Protein AF-A4N1Z3-F1 (afdb_monomer_lite)

Structure (mmCIF, N/CA/C/O backbone):
data_AF-A4N1Z3-F1
#
_entry.id   AF-A4N1Z3-F1
#
loop_
_atom_site.group_PDB
_atom_site.id
_atom_site.type_symbol
_atom_site.label_atom_id
_atom_site.label_alt_id
_atom_site.label_comp_id
_atom_site.label_asym_id
_atom_site.label_entity_id
_atom_site.label_seq_id
_atom_site.pdbx_PDB_ins_code
_atom_site.Cartn_x
_atom_site.Cartn_y
_atom_site.Cartn_z
_atom_site.occupancy
_atom_site.B_iso_or_equiv
_atom_site.auth_seq_id
_atom_site.auth_comp_id
_atom_site.auth_asym_id
_atom_site.auth_atom_id
_atom_site.pdbx_PDB_model_num
ATOM 1 N N . MET A 1 1 ? -12.517 -9.027 5.881 1.00 94.75 1 MET A N 1
ATOM 2 C CA . MET A 1 1 ? -11.136 -8.909 5.370 1.00 94.75 1 MET A CA 1
ATOM 3 C C . MET A 1 1 ? -11.203 -8.814 3.857 1.00 94.75 1 MET A C 1
ATOM 5 O O . MET A 1 1 ? -11.980 -9.560 3.272 1.00 94.75 1 MET A O 1
ATOM 9 N N . ILE A 1 2 ? -10.443 -7.904 3.249 1.00 98.19 2 ILE A N 1
ATOM 10 C CA . ILE A 1 2 ? -10.298 -7.770 1.792 1.00 98.19 2 ILE A CA 1
ATOM 11 C C . ILE A 1 2 ? -8.817 -7.966 1.448 1.00 98.19 2 ILE A C 1
ATOM 13 O O . ILE A 1 2 ? -7.957 -7.378 2.095 1.00 98.19 2 ILE A O 1
ATOM 17 N N . TYR A 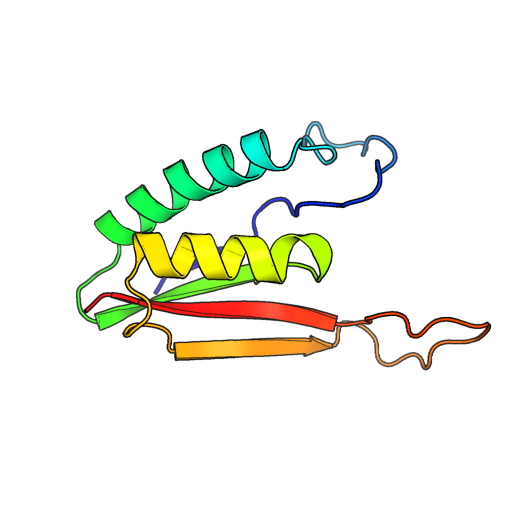1 3 ? -8.522 -8.769 0.431 1.00 98.00 3 TYR A N 1
ATOM 18 C CA . TYR A 1 3 ? -7.191 -8.876 -0.163 1.00 98.00 3 TYR A CA 1
ATOM 19 C C . TYR A 1 3 ? -7.322 -8.667 -1.669 1.00 98.00 3 TYR A C 1
ATOM 21 O O . TYR A 1 3 ? -8.221 -9.248 -2.282 1.00 98.00 3 TYR A O 1
ATOM 29 N N . ILE A 1 4 ? -6.466 -7.828 -2.250 1.00 97.25 4 ILE A N 1
ATOM 30 C CA . ILE A 1 4 ? -6.452 -7.568 -3.691 1.00 97.25 4 ILE A CA 1
ATOM 31 C C . ILE A 1 4 ? -5.027 -7.592 -4.248 1.00 97.25 4 ILE A C 1
ATOM 33 O O . ILE A 1 4 ? -4.089 -7.092 -3.628 1.00 97.25 4 ILE A O 1
ATOM 37 N N . ASP A 1 5 ? -4.913 -8.126 -5.460 1.00 95.25 5 ASP A N 1
ATOM 38 C CA . ASP A 1 5 ? -3.704 -8.126 -6.281 1.00 95.25 5 ASP A CA 1
ATOM 39 C C . ASP A 1 5 ? -3.998 -7.362 -7.589 1.00 95.25 5 ASP A C 1
ATOM 41 O O . ASP A 1 5 ? -4.481 -7.942 -8.567 1.00 95.25 5 ASP A O 1
ATOM 45 N N . PRO A 1 6 ? -3.909 -6.018 -7.571 1.00 93.50 6 PRO A N 1
ATOM 46 C CA . PRO A 1 6 ? -4.265 -5.184 -8.713 1.00 93.50 6 PRO A CA 1
ATOM 47 C C . PRO A 1 6 ? -3.179 -5.223 -9.800 1.00 93.50 6 PRO A C 1
ATOM 49 O O . PRO A 1 6 ? -2.027 -5.532 -9.515 1.00 93.50 6 PRO A O 1
ATOM 52 N N . PRO A 1 7 ? -3.480 -4.804 -11.043 1.00 91.31 7 PRO A N 1
ATOM 53 C CA . PRO A 1 7 ? -2.433 -4.588 -12.035 1.00 91.31 7 PRO A CA 1
ATOM 54 C C . PRO A 1 7 ? -1.430 -3.544 -11.524 1.00 91.31 7 PRO A C 1
ATOM 56 O O . PRO A 1 7 ? -1.804 -2.424 -11.163 1.00 91.31 7 PRO A O 1
ATOM 59 N N . TYR A 1 8 ? -0.152 -3.913 -11.486 1.00 91.19 8 TYR A N 1
ATOM 60 C CA . TYR A 1 8 ? 0.897 -3.055 -10.947 1.00 91.19 8 TYR A CA 1
ATOM 61 C C . TYR A 1 8 ? 1.231 -1.889 -11.879 1.00 91.19 8 TYR A C 1
ATOM 63 O O . TYR A 1 8 ? 1.153 -1.984 -13.104 1.00 91.19 8 TYR A O 1
ATOM 71 N N . TYR A 1 9 ? 1.661 -0.786 -11.274 1.00 91.50 9 TYR A N 1
ATOM 72 C CA . TYR A 1 9 ? 2.314 0.296 -11.994 1.00 91.50 9 TYR A CA 1
ATOM 73 C C . TYR A 1 9 ? 3.771 -0.082 -12.284 1.00 91.50 9 TYR A C 1
ATOM 75 O O . TYR A 1 9 ? 4.460 -0.648 -11.433 1.00 91.50 9 TYR A O 1
ATOM 83 N N . PHE A 1 10 ? 4.255 0.247 -13.478 1.00 89.56 10 PHE A N 1
ATOM 84 C CA . PHE A 1 10 ? 5.642 0.042 -13.881 1.00 89.56 10 PHE A CA 1
ATOM 85 C C . PHE A 1 10 ? 6.213 1.363 -14.398 1.00 89.56 10 PHE A C 1
ATOM 87 O O . PHE A 1 10 ? 5.584 2.040 -15.207 1.00 89.56 10 PHE A O 1
ATOM 94 N N . ASN A 1 11 ? 7.413 1.723 -13.935 1.00 84.81 11 ASN A N 1
ATOM 95 C CA . ASN A 1 11 ? 8.122 2.912 -14.426 1.00 84.81 11 ASN A CA 1
ATOM 96 C C . ASN A 1 11 ? 8.572 2.762 -15.886 1.00 84.81 11 ASN A C 1
ATOM 98 O O . ASN A 1 11 ? 8.716 3.750 -16.602 1.00 84.81 11 ASN A O 1
ATOM 102 N N . GLU A 1 12 ? 8.811 1.525 -16.312 1.00 84.44 12 GLU A N 1
ATOM 103 C CA . GLU A 1 12 ? 9.238 1.186 -17.662 1.00 84.44 12 GLU A CA 1
ATOM 104 C C . GLU A 1 12 ? 8.083 0.5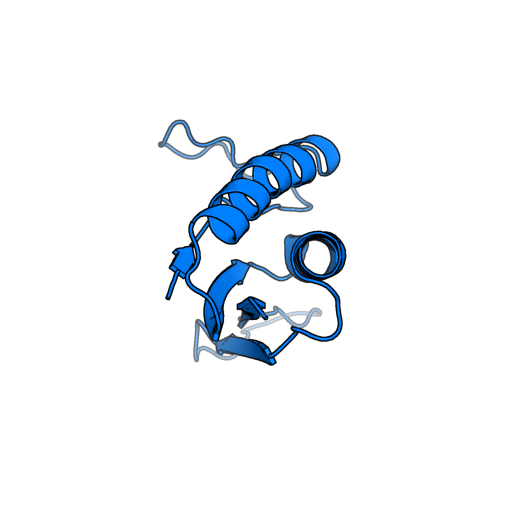49 -18.428 1.00 84.44 12 GLU A C 1
ATOM 106 O O . GLU A 1 12 ? 7.271 -0.190 -17.867 1.00 84.44 12 GLU A O 1
ATOM 111 N N . THR A 1 13 ? 8.018 0.830 -19.729 1.00 80.81 13 THR A N 1
ATOM 112 C CA . THR A 1 13 ? 7.032 0.209 -20.614 1.00 80.81 13 THR A CA 1
ATOM 113 C C . THR A 1 13 ? 7.344 -1.273 -20.753 1.00 80.81 13 THR A C 1
ATOM 115 O O . THR A 1 13 ? 8.425 -1.648 -21.209 1.00 80.81 13 THR A O 1
ATOM 118 N N . LYS A 1 14 ? 6.388 -2.120 -20.383 1.00 78.62 14 LYS A N 1
ATOM 119 C CA . LYS A 1 14 ? 6.485 -3.558 -20.601 1.00 78.62 14 LYS A CA 1
ATOM 120 C C . LYS A 1 14 ? 6.013 -3.928 -22.007 1.00 78.62 14 LYS A C 1
ATOM 122 O O . LYS A 1 14 ? 5.107 -3.268 -22.537 1.00 78.62 14 LYS A O 1
ATOM 127 N N . PRO A 1 15 ? 6.596 -4.982 -22.608 1.00 77.31 15 PRO A N 1
ATOM 128 C CA . PRO A 1 15 ? 6.025 -5.609 -23.790 1.00 77.31 15 PRO A CA 1
ATOM 129 C C . PRO A 1 15 ? 4.551 -5.907 -23.538 1.00 77.31 15 PRO A C 1
ATOM 131 O O . PRO A 1 15 ? 4.175 -6.295 -22.434 1.00 77.31 15 PRO A O 1
ATOM 134 N N . THR A 1 16 ? 3.712 -5.666 -24.538 1.00 65.56 16 THR A N 1
ATOM 135 C CA . THR A 1 16 ? 2.278 -5.914 -24.417 1.00 65.56 16 THR A CA 1
ATOM 136 C C . THR A 1 16 ? 2.064 -7.410 -24.195 1.00 65.56 16 THR A C 1
ATOM 138 O O . THR A 1 16 ? 2.480 -8.217 -25.026 1.00 65.56 16 THR A O 1
ATOM 141 N N . ASP A 1 17 ? 1.479 -7.775 -23.056 1.00 61.19 17 ASP A N 1
ATOM 142 C CA . ASP A 1 17 ? 1.198 -9.170 -22.721 1.00 61.19 17 ASP A CA 1
ATOM 143 C C . ASP A 1 17 ? 0.127 -9.760 -23.656 1.00 61.19 17 ASP A C 1
ATOM 145 O O . ASP A 1 17 ? -0.681 -9.044 -24.248 1.00 61.19 17 ASP A O 1
ATOM 149 N N . THR A 1 18 ? 0.086 -11.092 -23.760 1.00 56.00 18 THR A N 1
ATOM 150 C CA . THR A 1 18 ? -0.926 -11.841 -24.534 1.00 56.00 18 THR A CA 1
ATOM 151 C C . THR A 1 18 ? -2.357 -11.611 -24.022 1.00 56.00 18 THR A C 1
ATOM 153 O O . THR A 1 18 ? -3.326 -11.816 -24.751 1.00 56.00 18 THR A O 1
ATOM 156 N N . PHE A 1 19 ? -2.508 -11.186 -22.765 1.00 61.66 19 PHE A N 1
ATOM 157 C CA . PHE A 1 19 ? -3.790 -10.812 -22.175 1.00 61.66 19 PHE A CA 1
ATOM 158 C C . PHE A 1 19 ? -4.048 -9.310 -22.356 1.00 61.66 19 PHE A C 1
ATOM 160 O O . PHE A 1 19 ? -3.148 -8.503 -22.157 1.00 61.66 19 PHE A O 1
ATOM 167 N N . ASN A 1 20 ? -5.299 -8.920 -22.629 1.00 62.84 20 ASN A N 1
ATOM 168 C CA . ASN A 1 20 ? -5.726 -7.522 -22.839 1.00 62.84 20 ASN A CA 1
ATOM 169 C C . ASN A 1 20 ? -5.675 -6.627 -21.573 1.00 62.84 20 ASN A C 1
ATOM 171 O O . ASN A 1 20 ? -6.446 -5.672 -21.450 1.00 62.84 20 ASN A O 1
ATOM 175 N N . TYR A 1 21 ? -4.803 -6.918 -20.606 1.00 65.88 21 TYR A N 1
ATOM 176 C CA . TYR A 1 21 ? -4.570 -6.036 -19.470 1.00 65.88 21 TYR A CA 1
ATOM 177 C C . TYR A 1 21 ? -3.671 -4.874 -19.883 1.00 65.88 21 TYR A C 1
ATOM 179 O O . TYR A 1 21 ? -2.671 -5.037 -20.579 1.00 65.88 21 TYR A O 1
ATOM 187 N N . ASN A 1 22 ? -4.024 -3.669 -19.437 1.00 70.94 22 ASN A N 1
ATOM 188 C CA . ASN A 1 22 ? -3.167 -2.515 -19.651 1.00 70.94 22 ASN A CA 1
ATOM 189 C C . ASN A 1 22 ? -1.995 -2.559 -18.662 1.00 70.94 22 ASN A C 1
ATOM 191 O O . ASN A 1 22 ? -2.111 -2.059 -17.551 1.00 70.94 22 ASN A O 1
ATOM 195 N N . SER A 1 23 ? -0.868 -3.144 -19.058 1.00 73.88 23 SER A N 1
ATOM 196 C CA . SER A 1 23 ? 0.352 -3.163 -18.235 1.00 73.88 23 SER A CA 1
ATOM 197 C C . SER A 1 23 ? 1.089 -1.810 -18.227 1.00 73.88 23 SER A C 1
ATOM 199 O O . SER A 1 23 ? 1.971 -1.592 -17.402 1.00 73.88 23 SER A O 1
ATOM 201 N N . ASN A 1 24 ? 0.720 -0.875 -19.112 1.00 84.44 24 ASN A N 1
ATOM 202 C CA . ASN A 1 24 ? 1.440 0.378 -19.366 1.00 84.44 24 ASN A CA 1
ATOM 203 C C . ASN A 1 24 ? 0.613 1.609 -18.959 1.00 84.44 24 ASN A C 1
ATOM 205 O O . ASN A 1 24 ? 0.323 2.498 -19.766 1.00 84.44 24 ASN A O 1
ATOM 209 N N . PHE A 1 25 ? 0.209 1.671 -17.689 1.00 85.44 25 PHE A N 1
ATOM 210 C CA . PHE A 1 25 ? -0.500 2.836 -17.166 1.00 85.44 25 PHE A CA 1
ATOM 211 C C . PHE A 1 25 ? 0.398 4.079 -17.086 1.00 85.44 25 PHE A C 1
ATOM 213 O O . PHE A 1 25 ? 1.524 4.025 -16.598 1.00 85.44 25 PHE A O 1
ATOM 220 N N . LYS A 1 26 ? -0.156 5.251 -17.425 1.00 92.25 26 LYS A N 1
ATOM 221 C CA . LYS A 1 26 ? 0.359 6.519 -16.882 1.00 92.25 26 LYS A CA 1
ATOM 222 C C . LYS A 1 26 ? 0.093 6.555 -15.375 1.00 92.25 26 LYS A C 1
ATOM 224 O O . LYS A 1 26 ? -0.989 6.146 -14.952 1.00 92.25 26 LYS A O 1
ATOM 229 N N . LEU A 1 27 ? 1.013 7.113 -14.583 1.00 93.62 27 LEU A N 1
ATOM 230 C CA . LEU A 1 27 ? 0.882 7.168 -13.119 1.00 93.62 27 LEU A CA 1
ATOM 231 C C . LEU A 1 27 ? -0.459 7.766 -12.662 1.00 93.62 27 LEU A C 1
ATOM 233 O O . LEU A 1 27 ? -1.144 7.180 -11.831 1.00 93.62 27 LEU A O 1
ATOM 237 N N . SER A 1 28 ? -0.875 8.898 -13.236 1.00 95.50 28 SER A N 1
ATOM 238 C CA . SER A 1 28 ? -2.152 9.540 -12.894 1.00 95.50 28 SER A CA 1
ATOM 239 C C . SER A 1 28 ? -3.363 8.656 -13.206 1.00 95.50 28 SER A C 1
ATOM 241 O O . SER A 1 28 ? -4.298 8.580 -12.412 1.00 95.50 28 SER A O 1
ATOM 243 N N . SER A 1 29 ? -3.336 7.949 -14.338 1.00 95.12 29 SER A N 1
ATOM 244 C CA . SER A 1 29 ? -4.384 7.000 -14.718 1.00 95.12 29 SER A CA 1
ATOM 245 C C . SER A 1 29 ? -4.424 5.795 -13.779 1.00 95.12 29 SER A C 1
ATOM 247 O O . SER A 1 29 ? -5.511 5.358 -13.410 1.00 95.12 29 SER A O 1
ATOM 249 N N . TRP A 1 30 ? -3.262 5.286 -13.361 1.00 96.06 30 TRP A N 1
ATOM 250 C CA . TRP A 1 30 ? -3.168 4.194 -12.392 1.00 96.06 30 TRP A CA 1
ATOM 251 C C . TRP A 1 30 ? -3.681 4.606 -11.008 1.00 96.06 30 TRP A C 1
ATOM 253 O O . TRP A 1 30 ? -4.464 3.884 -10.397 1.00 96.06 30 TRP A O 1
ATOM 263 N N . LEU A 1 31 ? -3.312 5.801 -10.541 1.00 97.38 31 LEU A N 1
ATOM 264 C CA . LEU A 1 31 ? -3.789 6.349 -9.272 1.00 97.38 31 LEU A CA 1
ATOM 265 C C . LEU A 1 31 ? -5.309 6.509 -9.260 1.00 97.38 31 LEU A C 1
ATOM 267 O O . LEU A 1 31 ? -5.950 6.085 -8.303 1.00 97.38 31 LEU A O 1
ATOM 271 N N . LEU A 1 32 ? -5.898 7.053 -10.330 1.00 97.50 32 LEU A N 1
ATOM 272 C CA . LEU A 1 32 ? -7.354 7.162 -10.451 1.00 97.50 32 LEU A CA 1
ATOM 273 C C . LEU A 1 32 ? -8.023 5.778 -10.496 1.00 97.50 32 LEU A C 1
ATOM 275 O O . LEU A 1 32 ? -9.031 5.549 -9.830 1.00 97.50 32 LEU A O 1
ATOM 279 N N . PHE A 1 33 ? -7.438 4.837 -11.243 1.00 95.94 33 PHE A N 1
ATOM 280 C CA . PHE A 1 33 ? -7.905 3.453 -11.311 1.00 95.94 33 PHE A CA 1
ATOM 281 C C . PHE A 1 33 ? -7.937 2.786 -9.927 1.00 95.94 33 PHE A C 1
ATOM 283 O O . PHE A 1 33 ? -8.923 2.116 -9.598 1.00 95.94 33 PHE A O 1
ATOM 290 N N . MET A 1 34 ? -6.883 2.976 -9.128 1.00 97.88 34 MET A N 1
ATOM 291 C CA . MET A 1 34 ? -6.782 2.440 -7.771 1.00 97.88 34 MET A CA 1
ATOM 292 C C . MET A 1 34 ? -7.718 3.163 -6.804 1.00 97.88 34 MET A C 1
ATOM 294 O O . MET A 1 34 ? -8.426 2.495 -6.052 1.00 97.88 34 MET A O 1
ATOM 298 N N . LYS A 1 35 ? -7.780 4.500 -6.856 1.00 98.44 35 LYS A N 1
ATOM 299 C CA . LYS A 1 35 ? -8.604 5.330 -5.966 1.00 98.44 35 LYS A CA 1
ATOM 300 C C . LYS A 1 35 ? -10.065 4.894 -5.993 1.00 98.44 35 LYS A C 1
ATOM 302 O O . LYS A 1 35 ? -10.589 4.498 -4.958 1.00 98.44 35 LYS A O 1
ATOM 307 N N . ASN A 1 36 ? -10.651 4.821 -7.189 1.00 98.06 36 ASN A N 1
ATOM 308 C CA . ASN A 1 36 ? -12.054 4.442 -7.371 1.00 98.06 36 ASN A CA 1
ATOM 309 C C . ASN A 1 36 ? -12.388 3.073 -6.743 1.00 98.06 36 ASN A C 1
ATOM 311 O O . ASN A 1 36 ? -13.493 2.860 -6.257 1.00 98.06 36 ASN A O 1
ATOM 315 N N . ARG A 1 37 ? -11.446 2.120 -6.761 1.00 97.62 37 ARG A N 1
ATOM 316 C CA . ARG A 1 37 ? -11.645 0.772 -6.198 1.00 97.62 37 ARG A CA 1
ATOM 317 C C . ARG A 1 37 ? -11.435 0.736 -4.693 1.00 97.62 37 ARG A C 1
ATOM 319 O O . ARG A 1 37 ? -12.188 0.068 -3.994 1.00 97.62 37 ARG A O 1
ATOM 326 N N . LEU A 1 38 ? -10.410 1.428 -4.204 1.00 98.50 38 LEU A N 1
ATOM 327 C CA . LEU A 1 38 ? -10.079 1.484 -2.784 1.00 98.50 38 LEU A CA 1
ATOM 328 C C . LEU A 1 38 ? -11.149 2.234 -1.981 1.00 98.50 38 LEU A C 1
ATOM 330 O O . LEU A 1 38 ? -11.443 1.825 -0.861 1.00 98.50 38 LEU A O 1
ATOM 334 N N . GLU A 1 39 ? -11.765 3.270 -2.555 1.00 98.31 39 GLU A N 1
ATOM 335 C CA . GLU A 1 39 ? -12.903 3.976 -1.951 1.00 98.31 39 GLU A CA 1
ATOM 336 C C . GLU A 1 39 ? -14.094 3.031 -1.750 1.00 98.31 39 GLU A C 1
ATOM 338 O O . GLU A 1 39 ? -14.561 2.866 -0.624 1.00 98.31 39 GLU A O 1
ATOM 343 N N . VAL A 1 40 ? -14.501 2.301 -2.794 1.00 98.25 40 VAL A N 1
ATOM 344 C CA . VAL A 1 40 ? -15.575 1.295 -2.693 1.00 98.25 40 VAL A CA 1
ATOM 345 C C . VAL A 1 40 ? -15.196 0.165 -1.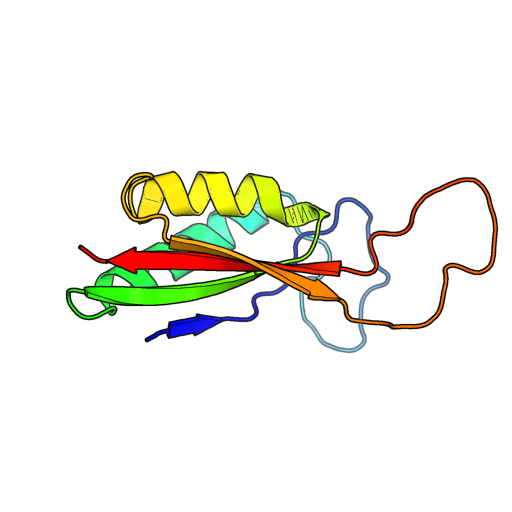729 1.00 98.25 40 VAL A C 1
ATOM 347 O O . VAL A 1 40 ? -16.012 -0.270 -0.917 1.00 98.25 40 VAL A O 1
ATOM 350 N N . ALA A 1 41 ? -13.946 -0.306 -1.761 1.00 98.19 41 ALA A N 1
ATOM 351 C CA . ALA A 1 41 ? -13.478 -1.330 -0.831 1.00 98.19 41 ALA A CA 1
ATOM 352 C C . ALA A 1 41 ? -13.565 -0.851 0.626 1.00 98.19 41 ALA A C 1
ATOM 354 O O . ALA A 1 41 ? -13.985 -1.618 1.491 1.00 98.19 41 ALA A O 1
ATOM 355 N N . ARG A 1 42 ? -13.231 0.418 0.903 1.00 97.69 42 ARG A N 1
ATOM 356 C CA . ARG A 1 42 ? -13.400 1.025 2.228 1.00 97.69 42 ARG A CA 1
ATOM 357 C C . ARG A 1 42 ? -14.868 1.081 2.631 1.00 97.69 42 ARG A C 1
ATOM 359 O O . ARG A 1 42 ? -15.171 0.789 3.786 1.00 97.69 42 ARG A O 1
ATOM 366 N N . GLU A 1 43 ? -15.777 1.445 1.731 1.00 97.50 43 GLU A N 1
ATOM 367 C CA . GLU A 1 43 ? -17.216 1.473 2.024 1.00 97.50 43 GLU A CA 1
ATOM 368 C C . GLU A 1 43 ? -17.731 0.086 2.427 1.00 97.50 43 GLU A C 1
ATOM 370 O O . GLU A 1 43 ? -18.360 -0.047 3.478 1.00 97.50 43 GLU A O 1
ATOM 375 N N . LEU A 1 44 ? -17.371 -0.946 1.659 1.00 97.75 44 LEU A N 1
ATOM 376 C CA . LEU A 1 44 ? -17.810 -2.331 1.864 1.00 97.75 44 LEU A CA 1
ATOM 377 C C . LEU A 1 44 ? -17.136 -3.039 3.049 1.00 97.75 44 LEU A C 1
ATOM 379 O O . LEU A 1 44 ? -17.667 -4.023 3.565 1.00 97.75 44 LEU A O 1
ATOM 383 N N . LEU A 1 45 ? -15.959 -2.580 3.479 1.00 97.81 45 LEU A N 1
ATOM 384 C CA . LEU A 1 45 ? -15.238 -3.193 4.590 1.00 97.81 45 LEU A CA 1
ATOM 385 C C . LEU A 1 45 ? -16.025 -3.012 5.900 1.00 97.81 45 LEU A C 1
ATOM 387 O O . LEU A 1 45 ? -16.504 -1.920 6.208 1.00 97.81 45 LEU A O 1
ATOM 391 N N . ALA A 1 46 ? -16.164 -4.081 6.683 1.00 97.19 46 ALA A N 1
ATOM 392 C CA . ALA A 1 46 ? -16.805 -4.012 7.997 1.00 97.19 46 ALA A CA 1
ATOM 393 C C . ALA A 1 46 ? -16.004 -3.113 8.970 1.00 97.19 46 ALA A C 1
ATOM 395 O O . ALA A 1 46 ? -14.795 -2.947 8.773 1.00 97.19 46 ALA A O 1
ATOM 396 N N . PRO A 1 47 ? -16.632 -2.563 10.029 1.00 95.75 47 PRO A N 1
ATOM 397 C CA . PRO A 1 47 ? -15.903 -1.919 11.124 1.00 95.75 47 PRO A CA 1
ATOM 398 C C . PRO A 1 47 ? -14.851 -2.868 11.714 1.00 95.75 47 PRO A C 1
ATOM 400 O O . PRO A 1 47 ? -15.125 -4.054 11.900 1.00 95.75 47 PRO A O 1
ATOM 403 N N . ASN A 1 48 ? -13.650 -2.356 11.983 1.00 95.06 48 ASN A N 1
ATOM 404 C CA . ASN A 1 48 ? -12.451 -3.112 12.374 1.00 95.06 48 ASN A CA 1
ATOM 405 C C . ASN A 1 48 ? -11.981 -4.155 11.339 1.00 95.06 48 ASN A C 1
ATOM 407 O O . ASN A 1 48 ? -11.193 -5.046 11.651 1.00 95.06 48 ASN A O 1
ATOM 411 N N . GLY A 1 49 ? -12.468 -4.085 10.097 1.00 97.69 49 GLY A N 1
ATOM 412 C CA . GLY A 1 49 ? -11.993 -4.933 9.012 1.00 97.69 49 GLY A CA 1
ATOM 413 C C . GLY A 1 49 ? -10.645 -4.460 8.467 1.00 97.69 49 GLY A C 1
ATOM 414 O O . GLY A 1 49 ? -10.355 -3.268 8.458 1.00 97.69 49 GLY A O 1
ATOM 415 N N . THR A 1 50 ? -9.847 -5.390 7.945 1.00 98.12 50 THR A N 1
ATOM 416 C CA . THR A 1 50 ? -8.547 -5.102 7.313 1.00 98.12 50 THR A CA 1
ATOM 417 C C . THR A 1 50 ? -8.611 -5.277 5.797 1.00 98.12 50 THR A C 1
ATOM 419 O O . THR A 1 50 ? -9.260 -6.210 5.301 1.00 98.12 50 THR A O 1
ATOM 422 N N . ILE A 1 51 ? -7.916 -4.398 5.073 1.00 98.62 51 ILE A N 1
ATOM 423 C CA . ILE A 1 51 ? -7.598 -4.518 3.651 1.00 98.62 51 ILE A CA 1
ATOM 424 C C . ILE A 1 51 ? -6.090 -4.712 3.469 1.00 98.62 51 ILE A C 1
ATOM 426 O O . ILE A 1 51 ? -5.290 -4.046 4.123 1.00 98.62 51 ILE A O 1
ATOM 430 N N . LEU A 1 52 ? -5.717 -5.614 2.566 1.00 98.56 52 LEU A N 1
ATOM 431 C CA . LEU A 1 52 ? -4.343 -5.889 2.172 1.00 98.56 52 LEU A CA 1
ATOM 432 C C . LEU A 1 52 ? -4.222 -5.748 0.652 1.00 98.56 52 LEU A C 1
ATOM 434 O O . LEU A 1 52 ? -5.066 -6.260 -0.087 1.00 98.56 52 LEU A O 1
ATOM 438 N N . VAL A 1 53 ? -3.190 -5.045 0.191 1.00 98.44 53 VAL A N 1
ATOM 439 C CA . VAL A 1 53 ? -2.973 -4.772 -1.236 1.00 98.44 53 VAL A CA 1
ATOM 440 C C . VAL A 1 53 ? -1.546 -5.140 -1.614 1.00 98.44 53 VAL A C 1
ATOM 442 O O . VAL A 1 53 ? -0.606 -4.561 -1.065 1.00 98.44 53 VAL A O 1
ATOM 445 N N . SER A 1 54 ? -1.396 -6.079 -2.546 1.00 97.25 54 SER A N 1
ATOM 446 C CA . SER A 1 54 ? -0.095 -6.431 -3.122 1.00 97.25 54 SER A CA 1
ATOM 447 C C . SER A 1 54 ? 0.384 -5.358 -4.094 1.00 97.25 54 SER A C 1
ATOM 449 O O . SER A 1 54 ? -0.416 -4.745 -4.808 1.00 97.25 54 SER A O 1
ATOM 451 N N . ILE A 1 55 ? 1.690 -5.099 -4.103 1.00 95.94 55 ILE A N 1
ATOM 452 C CA . ILE A 1 55 ? 2.312 -4.116 -4.985 1.00 95.94 55 ILE A CA 1
ATOM 453 C C . ILE A 1 55 ? 3.801 -4.407 -5.198 1.00 95.94 55 ILE A C 1
ATOM 455 O O . ILE A 1 55 ? 4.499 -4.919 -4.324 1.00 95.94 55 ILE A O 1
ATOM 459 N N . ASN A 1 56 ? 4.319 -4.019 -6.361 1.00 91.88 56 ASN A N 1
ATOM 460 C CA . ASN A 1 56 ? 5.756 -3.994 -6.625 1.00 91.88 56 ASN A CA 1
ATOM 461 C C . ASN A 1 56 ? 6.429 -2.717 -6.083 1.00 91.88 56 ASN A C 1
ATOM 463 O O . ASN A 1 56 ? 5.781 -1.765 -5.653 1.00 91.88 56 ASN A O 1
ATOM 467 N N . GLU A 1 57 ? 7.754 -2.652 -6.206 1.00 91.06 57 GLU A N 1
ATOM 468 C CA . GLU A 1 57 ? 8.550 -1.468 -5.856 1.00 91.06 57 GLU A CA 1
ATOM 469 C C . GLU A 1 57 ? 8.076 -0.181 -6.558 1.00 91.06 57 GLU A C 1
ATOM 471 O O . GLU A 1 57 ? 7.994 0.876 -5.939 1.00 91.06 57 GLU A O 1
ATOM 476 N N . SER A 1 58 ? 7.726 -0.261 -7.848 1.00 92.00 58 SER A N 1
ATOM 477 C CA . SER A 1 58 ? 7.398 0.924 -8.659 1.00 92.00 58 SER A CA 1
ATOM 478 C C . SER A 1 58 ? 6.143 1.653 -8.169 1.00 92.00 58 SER A C 1
ATOM 480 O O . SER A 1 58 ? 6.088 2.880 -8.222 1.00 92.00 58 SER A O 1
ATOM 482 N N . GLY A 1 59 ? 5.128 0.916 -7.708 1.00 93.75 59 GLY A N 1
ATOM 483 C CA . GLY A 1 59 ? 3.870 1.480 -7.212 1.00 93.75 59 GLY A CA 1
ATOM 484 C C . GLY A 1 59 ? 3.821 1.709 -5.699 1.00 93.75 59 GLY A C 1
ATOM 485 O O . GLY A 1 59 ? 2.926 2.415 -5.236 1.00 93.75 59 GLY A O 1
ATOM 486 N N . ASN A 1 60 ? 4.756 1.141 -4.930 1.00 95.56 60 ASN A N 1
ATOM 487 C CA . ASN A 1 60 ? 4.686 1.041 -3.467 1.00 95.56 60 ASN A CA 1
ATOM 488 C C . ASN A 1 60 ? 4.455 2.396 -2.769 1.00 95.56 60 ASN A C 1
ATOM 490 O O . ASN A 1 60 ? 3.458 2.586 -2.069 1.00 95.56 60 ASN A O 1
ATOM 494 N N . ALA A 1 61 ? 5.335 3.373 -3.011 1.00 96.69 61 ALA A N 1
ATOM 495 C CA . ALA A 1 61 ? 5.244 4.688 -2.373 1.00 96.69 61 ALA A CA 1
ATOM 496 C C . ALA A 1 61 ? 3.937 5.424 -2.727 1.00 96.69 61 ALA A C 1
ATOM 498 O O . ALA A 1 61 ? 3.292 6.018 -1.861 1.00 96.69 61 ALA A O 1
ATOM 499 N N . TYR A 1 62 ? 3.518 5.346 -3.992 1.00 97.81 62 TYR A N 1
ATOM 500 C CA . TYR A 1 62 ? 2.304 5.997 -4.484 1.00 97.81 62 TYR A CA 1
ATOM 501 C C . TYR A 1 62 ? 1.038 5.370 -3.898 1.00 97.81 62 TYR A C 1
ATOM 503 O O . TYR A 1 62 ? 0.151 6.090 -3.437 1.00 97.81 62 TYR A O 1
ATOM 511 N N . LEU A 1 63 ? 0.978 4.036 -3.859 1.00 98.25 63 LEU A N 1
ATOM 512 C CA . LEU A 1 63 ? -0.124 3.305 -3.245 1.00 98.25 63 LEU A CA 1
ATOM 513 C C . LEU A 1 63 ? -0.248 3.646 -1.764 1.00 98.25 63 LEU A C 1
ATOM 515 O O . LEU A 1 63 ? -1.348 3.903 -1.284 1.00 98.25 63 LEU A O 1
ATOM 519 N N . LYS A 1 64 ? 0.879 3.699 -1.045 1.00 98.31 64 LYS A N 1
ATOM 520 C CA . LYS A 1 64 ? 0.893 4.013 0.384 1.00 98.31 64 LYS A CA 1
ATOM 521 C C . LYS A 1 64 ? 0.315 5.396 0.675 1.00 98.31 64 LYS A C 1
ATOM 523 O O . LYS A 1 64 ? -0.475 5.538 1.606 1.00 98.31 64 LYS A O 1
ATOM 528 N N . ILE A 1 65 ? 0.684 6.401 -0.123 1.00 98.38 65 ILE A N 1
ATOM 529 C CA . ILE A 1 65 ? 0.142 7.763 -0.009 1.00 98.38 65 ILE A CA 1
ATOM 530 C C . ILE A 1 65 ? -1.364 7.763 -0.289 1.00 98.38 65 ILE A C 1
ATOM 532 O O . ILE A 1 65 ? -2.126 8.313 0.503 1.00 98.38 65 ILE A O 1
ATOM 536 N N . LEU A 1 66 ? -1.799 7.093 -1.358 1.00 98.50 66 LEU A N 1
ATOM 537 C CA . LEU A 1 66 ? -3.214 7.007 -1.714 1.00 98.50 66 LEU A CA 1
ATOM 538 C C . LEU A 1 66 ? -4.043 6.304 -0.626 1.00 98.50 66 LEU A C 1
ATOM 540 O O . LEU A 1 66 ? -5.111 6.775 -0.248 1.00 98.50 66 LEU A O 1
ATOM 544 N N . MET A 1 67 ? -3.544 5.198 -0.075 1.00 98.44 67 MET A N 1
ATOM 545 C CA . MET A 1 67 ? -4.219 4.498 1.018 1.00 98.44 67 MET A CA 1
ATOM 546 C C . MET A 1 67 ? -4.230 5.323 2.311 1.00 98.44 67 MET A C 1
ATOM 548 O O . MET A 1 67 ? -5.219 5.267 3.033 1.00 98.44 67 MET A O 1
ATOM 552 N N . ASN A 1 68 ? -3.195 6.128 2.592 1.00 98.44 68 ASN A N 1
ATOM 553 C CA . ASN A 1 68 ? -3.220 7.067 3.721 1.00 98.44 68 ASN A CA 1
ATOM 554 C C . ASN A 1 68 ? -4.345 8.111 3.568 1.00 98.44 68 ASN A C 1
ATOM 556 O O . ASN A 1 68 ? -4.960 8.461 4.572 1.00 98.44 68 ASN A O 1
ATOM 560 N N . GLU A 1 69 ? -4.610 8.603 2.350 1.00 98.19 69 GLU A N 1
ATOM 561 C CA . GLU A 1 69 ? -5.726 9.523 2.062 1.00 98.19 69 GLU A CA 1
ATOM 562 C C . GLU A 1 69 ? -7.083 8.831 2.256 1.00 98.19 69 GLU A C 1
ATOM 564 O O . GLU A 1 69 ? -7.975 9.380 2.897 1.00 98.19 69 GLU A O 1
ATOM 569 N N . ILE A 1 70 ? -7.236 7.606 1.744 1.00 98.12 70 ILE A N 1
ATOM 570 C CA . ILE A 1 70 ? -8.526 6.901 1.743 1.00 98.12 70 ILE A CA 1
ATOM 571 C C . ILE A 1 70 ? -8.860 6.309 3.115 1.00 98.12 70 ILE A C 1
ATOM 573 O O . ILE A 1 70 ? -10.001 6.423 3.551 1.00 98.12 70 ILE A O 1
ATOM 577 N N . PHE A 1 71 ? -7.908 5.670 3.798 1.00 97.62 71 PHE A N 1
ATOM 578 C CA . PHE A 1 71 ? -8.138 4.931 5.048 1.00 97.62 71 PHE A CA 1
ATOM 579 C C . PHE A 1 71 ? -7.719 5.697 6.308 1.00 97.62 71 PHE A C 1
ATOM 581 O O . PHE A 1 71 ? -7.968 5.202 7.403 1.00 97.62 71 PHE A O 1
ATOM 588 N N . ASN A 1 72 ? -7.162 6.906 6.169 1.00 97.44 72 ASN A N 1
ATOM 589 C CA . ASN A 1 72 ? -6.438 7.669 7.195 1.00 97.44 72 ASN A CA 1
ATOM 590 C C . ASN A 1 72 ? -5.092 7.033 7.575 1.00 97.44 72 ASN A C 1
ATOM 592 O O . ASN A 1 72 ? -4.994 5.833 7.829 1.00 97.44 72 ASN A O 1
ATOM 596 N N . LYS A 1 73 ? -4.039 7.855 7.697 1.00 97.25 73 LYS A N 1
ATOM 597 C CA . LYS A 1 73 ? -2.680 7.367 8.009 1.00 97.25 73 LYS A CA 1
ATOM 598 C C . LYS A 1 73 ? -2.596 6.584 9.328 1.00 97.25 73 LYS A C 1
ATOM 600 O O . LYS A 1 73 ? -1.745 5.713 9.455 1.00 97.25 73 LYS A O 1
ATOM 605 N N . GLU A 1 74 ? -3.435 6.927 10.307 1.00 97.81 74 GLU A N 1
ATOM 606 C CA . GLU A 1 74 ? -3.437 6.330 11.654 1.00 97.81 74 GLU A CA 1
ATOM 607 C C . GLU A 1 74 ? -3.995 4.904 11.676 1.00 97.81 74 GLU A C 1
ATOM 609 O O . GLU A 1 74 ? -3.770 4.165 12.629 1.00 97.81 74 GLU A O 1
ATOM 614 N N . ASN A 1 75 ? -4.687 4.509 10.607 1.00 97.56 75 ASN A N 1
ATOM 615 C CA . ASN A 1 75 ? -5.202 3.157 10.420 1.00 97.56 75 ASN A CA 1
ATOM 616 C C . ASN A 1 75 ? -4.246 2.282 9.600 1.00 97.56 75 ASN A C 1
ATOM 618 O O . ASN A 1 75 ? -4.626 1.219 9.106 1.00 97.56 75 ASN A O 1
ATOM 622 N N . PHE A 1 76 ? -3.011 2.739 9.392 1.00 98.31 76 PHE A N 1
ATOM 623 C CA . PHE A 1 76 ? -1.978 1.882 8.843 1.00 98.31 76 PHE A CA 1
ATOM 624 C C . PHE A 1 76 ? -1.645 0.773 9.836 1.00 98.31 76 PHE A C 1
ATOM 626 O O . PHE A 1 76 ? -1.376 1.052 11.002 1.00 98.31 76 PHE A O 1
ATOM 633 N N . VAL A 1 77 ? -1.622 -0.462 9.344 1.00 98.06 77 VAL A N 1
ATOM 634 C CA . VAL A 1 77 ? -1.255 -1.627 10.146 1.00 98.06 77 VAL A CA 1
ATOM 635 C C . VAL A 1 77 ? 0.229 -1.917 9.952 1.00 98.06 77 VAL A C 1
ATOM 637 O O . VAL A 1 77 ? 1.026 -1.677 10.850 1.00 98.06 77 VAL A O 1
ATOM 640 N N . GLU A 1 78 ? 0.611 -2.392 8.765 1.00 97.94 78 GLU A N 1
ATOM 641 C CA . GLU A 1 78 ? 1.988 -2.779 8.459 1.00 97.94 78 GLU A CA 1
ATOM 642 C C . GLU A 1 78 ? 2.210 -2.894 6.941 1.00 97.94 78 GLU A C 1
ATOM 644 O O . GLU A 1 78 ? 1.256 -2.961 6.158 1.00 97.94 78 GLU A O 1
ATOM 649 N N . THR A 1 79 ? 3.476 -2.915 6.522 1.00 97.94 79 THR A N 1
ATOM 650 C CA . THR A 1 79 ? 3.880 -3.330 5.175 1.00 97.94 79 THR A CA 1
ATOM 651 C C . THR A 1 79 ? 4.643 -4.644 5.285 1.00 97.94 79 THR A C 1
ATOM 653 O O . THR A 1 79 ? 5.756 -4.671 5.808 1.00 97.94 79 THR A O 1
ATOM 656 N N . PHE A 1 80 ? 4.072 -5.722 4.757 1.00 97.06 80 PHE A N 1
ATOM 657 C CA . PHE A 1 80 ? 4.753 -7.008 4.666 1.00 97.06 80 PHE A CA 1
ATOM 658 C C . PHE A 1 80 ? 5.660 -7.035 3.438 1.00 97.06 80 PHE A C 1
ATOM 660 O O . PHE A 1 80 ? 5.316 -6.485 2.391 1.00 97.06 80 PHE A O 1
ATOM 667 N N . ILE A 1 81 ? 6.803 -7.704 3.565 1.00 93.69 81 ILE A N 1
ATOM 668 C CA . ILE A 1 81 ? 7.757 -7.908 2.476 1.00 93.69 81 ILE A CA 1
ATOM 669 C C . ILE A 1 81 ? 7.663 -9.368 2.048 1.00 93.69 81 ILE A C 1
ATOM 671 O O . ILE A 1 81 ? 7.934 -10.273 2.838 1.00 93.69 81 ILE A O 1
ATOM 675 N N . TRP A 1 82 ? 7.293 -9.598 0.794 1.00 91.12 82 TRP A N 1
ATOM 676 C CA . TRP A 1 82 ? 7.261 -10.922 0.194 1.00 91.12 82 TRP A CA 1
ATOM 677 C C . TRP A 1 82 ? 8.461 -11.103 -0.728 1.00 91.12 82 TRP A C 1
ATOM 679 O O . TRP A 1 82 ? 8.559 -10.480 -1.780 1.00 91.12 82 TRP A O 1
ATOM 689 N N . LYS A 1 83 ? 9.393 -11.967 -0.332 1.00 86.81 83 LYS A N 1
ATOM 690 C CA . LYS A 1 83 ? 10.531 -12.350 -1.167 1.00 86.81 83 LYS A CA 1
ATOM 691 C C . LYS A 1 83 ? 10.090 -13.457 -2.128 1.00 86.81 83 LYS A C 1
ATOM 693 O O . LYS A 1 83 ? 9.746 -14.548 -1.682 1.00 86.81 83 LYS A O 1
ATOM 698 N N . ASN A 1 84 ? 10.082 -13.171 -3.428 1.00 77.44 84 ASN A N 1
ATOM 699 C CA . ASN A 1 84 ? 9.506 -14.060 -4.447 1.00 77.44 84 ASN A CA 1
ATOM 700 C C . ASN A 1 84 ? 10.531 -15.007 -5.105 1.00 77.44 84 ASN A C 1
ATOM 702 O O . ASN A 1 84 ? 10.150 -15.901 -5.858 1.00 77.44 84 ASN A O 1
ATOM 706 N N . THR A 1 85 ? 11.823 -14.856 -4.804 1.00 70.94 85 THR A N 1
ATOM 707 C CA . THR A 1 85 ? 12.874 -15.787 -5.233 1.00 70.94 85 THR A CA 1
ATOM 708 C C . THR A 1 85 ? 13.971 -15.913 -4.181 1.00 70.94 85 THR A C 1
ATOM 710 O O . THR A 1 85 ? 14.392 -14.929 -3.572 1.00 70.94 85 THR A O 1
ATOM 713 N N . ASP A 1 86 ? 14.472 -17.134 -4.000 1.00 67.62 86 ASP A N 1
ATOM 714 C CA . ASP A 1 86 ? 15.637 -17.427 -3.161 1.00 67.62 86 ASP A CA 1
ATOM 715 C C . ASP A 1 86 ? 16.950 -17.490 -3.938 1.00 67.62 86 ASP A C 1
ATOM 717 O O . ASP A 1 86 ? 18.017 -17.589 -3.329 1.00 67.62 86 ASP A O 1
ATOM 721 N N . ASN A 1 87 ? 16.891 -17.373 -5.267 1.00 66.12 87 ASN A N 1
ATOM 722 C CA . ASN A 1 87 ? 18.095 -17.323 -6.080 1.00 66.12 87 ASN A CA 1
ATOM 723 C C . ASN A 1 87 ? 18.878 -16.041 -5.757 1.00 66.12 87 ASN A C 1
ATOM 725 O O . ASN A 1 87 ? 18.319 -14.948 -5.887 1.00 66.12 87 ASN A O 1
ATOM 729 N N . PRO A 1 88 ? 20.156 -16.143 -5.352 1.00 57.25 88 PRO A N 1
ATOM 730 C CA . PRO A 1 88 ? 21.006 -14.973 -5.207 1.00 57.25 88 PRO A CA 1
ATOM 731 C C . PRO A 1 88 ? 21.141 -14.286 -6.567 1.00 57.25 88 PRO A C 1
ATOM 733 O O . PRO A 1 88 ? 21.264 -14.958 -7.593 1.00 57.25 88 PRO A O 1
ATOM 736 N N . ASP A 1 89 ? 21.125 -12.953 -6.575 1.00 59.12 89 ASP A N 1
ATOM 737 C CA . ASP A 1 89 ? 21.306 -12.159 -7.790 1.00 59.12 89 ASP A CA 1
ATOM 738 C C . ASP A 1 89 ? 22.643 -12.518 -8.454 1.00 59.12 89 ASP A C 1
ATOM 740 O O . ASP A 1 89 ? 23.712 -12.027 -8.077 1.00 59.12 89 ASP A O 1
ATOM 744 N N . SER A 1 90 ? 22.612 -13.387 -9.467 1.00 58.34 90 SER A N 1
ATOM 745 C CA . SER A 1 90 ? 23.787 -13.631 -10.288 1.00 58.34 90 SER A CA 1
ATOM 746 C C . SER A 1 90 ? 23.987 -12.423 -11.208 1.00 58.34 90 SER A C 1
ATOM 748 O O . SER A 1 90 ? 23.349 -12.307 -12.253 1.00 58.34 90 SER A O 1
ATOM 750 N N . LEU A 1 91 ? 24.928 -11.569 -10.807 1.00 58.91 91 LEU A N 1
ATOM 751 C CA . LEU A 1 91 ? 25.686 -10.603 -11.609 1.00 58.91 91 LEU A CA 1
ATOM 752 C C . LEU A 1 91 ? 25.123 -9.187 -11.850 1.00 58.91 91 LEU A C 1
ATOM 754 O O . LEU A 1 91 ? 24.136 -8.940 -12.536 1.00 58.91 91 LEU A O 1
ATOM 758 N N . SER A 1 92 ? 26.025 -8.264 -11.498 1.00 56.41 92 SER A N 1
ATOM 759 C CA . SER A 1 92 ? 26.374 -7.004 -12.165 1.00 56.41 92 SER A CA 1
ATOM 760 C C . SER A 1 92 ? 25.613 -5.727 -11.764 1.00 56.41 92 SER A C 1
ATOM 762 O O . SER A 1 92 ? 24.558 -5.366 -12.270 1.00 56.41 92 SER A O 1
ATOM 764 N N . LYS A 1 93 ? 26.279 -4.965 -10.885 1.00 52.25 93 LYS A N 1
ATOM 765 C CA . LYS A 1 93 ? 26.178 -3.507 -10.670 1.00 52.25 93 LYS A CA 1
ATOM 766 C C . LYS A 1 93 ? 24.871 -2.909 -10.131 1.00 52.25 93 LYS A C 1
ATOM 768 O O . LYS A 1 93 ? 24.881 -1.714 -9.845 1.00 52.25 93 LYS A O 1
ATOM 773 N N . LYS A 1 94 ? 23.790 -3.664 -9.932 1.00 54.69 94 LYS A N 1
ATOM 774 C CA . LYS A 1 94 ? 22.572 -3.171 -9.261 1.00 54.69 94 LYS A CA 1
ATOM 775 C C . LYS A 1 94 ? 21.971 -4.257 -8.371 1.00 54.69 94 LYS A C 1
ATOM 777 O O . LYS A 1 94 ? 21.927 -5.410 -8.780 1.00 54.69 94 LYS A O 1
ATOM 782 N N . SER A 1 95 ? 21.512 -3.872 -7.179 1.00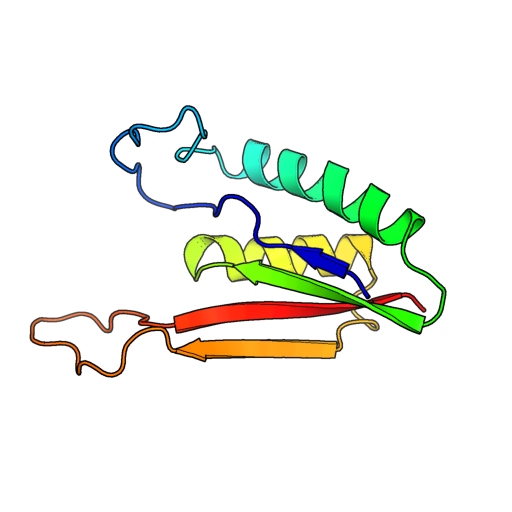 57.22 95 SER A N 1
ATOM 783 C CA . SER A 1 95 ? 20.638 -4.712 -6.351 1.00 57.22 95 SER A CA 1
ATOM 784 C C . SER A 1 95 ? 19.312 -4.883 -7.096 1.00 57.22 95 SER A C 1
ATOM 786 O O . SER A 1 95 ? 18.709 -3.869 -7.465 1.00 57.22 95 SER A O 1
ATOM 788 N N . ARG A 1 96 ? 18.870 -6.115 -7.381 1.00 57.16 96 ARG A N 1
ATOM 789 C CA . ARG A 1 96 ? 17.494 -6.336 -7.833 1.00 57.16 96 ARG A C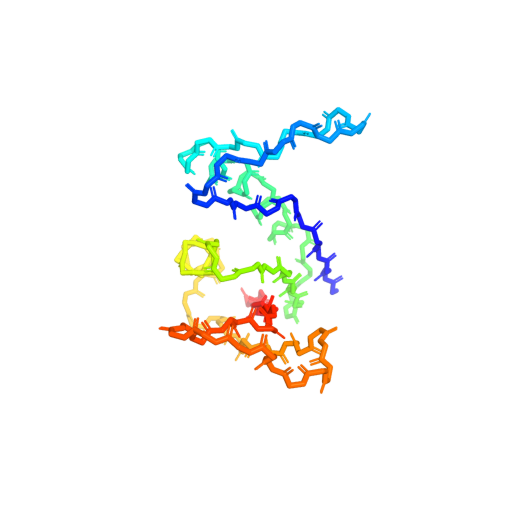A 1
ATOM 790 C C . ARG A 1 96 ? 16.633 -6.523 -6.593 1.00 57.16 96 ARG A C 1
ATOM 792 O O . ARG A 1 96 ? 16.894 -7.381 -5.754 1.00 57.16 96 ARG A O 1
ATOM 799 N N . ALA A 1 97 ? 15.573 -5.731 -6.486 1.00 60.72 97 ALA A N 1
ATOM 800 C CA . ALA A 1 97 ? 14.532 -5.998 -5.509 1.00 60.72 97 ALA A CA 1
ATOM 801 C C . ALA A 1 97 ? 13.780 -7.268 -5.946 1.00 60.72 97 ALA A C 1
ATOM 803 O O . ALA A 1 97 ? 12.862 -7.212 -6.757 1.00 60.72 97 ALA A O 1
ATOM 804 N N . SER A 1 98 ? 14.200 -8.420 -5.421 1.00 73.56 98 SER A N 1
ATOM 805 C CA . SER A 1 98 ? 13.488 -9.708 -5.509 1.00 73.56 98 SER A CA 1
ATOM 806 C C . SER A 1 98 ? 12.353 -9.785 -4.480 1.00 73.56 98 SER A C 1
ATOM 808 O O . SER A 1 98 ? 12.133 -10.808 -3.826 1.00 73.56 98 SER A O 1
ATOM 810 N N . VAL A 1 99 ? 11.714 -8.640 -4.242 1.00 87.06 99 VAL A N 1
ATOM 811 C CA . VAL A 1 99 ? 10.705 -8.461 -3.210 1.00 87.06 99 VAL A CA 1
ATOM 812 C C . VAL A 1 99 ? 9.508 -7.719 -3.772 1.00 87.06 99 VAL A C 1
ATOM 814 O O . VAL A 1 99 ? 9.627 -6.798 -4.581 1.00 87.06 99 VAL A O 1
ATOM 817 N N . GLU A 1 100 ? 8.352 -8.132 -3.296 1.00 91.94 100 GLU A N 1
ATOM 818 C CA . GLU A 1 100 ? 7.082 -7.451 -3.435 1.00 91.94 100 GLU A CA 1
ATOM 819 C C . GLU A 1 100 ? 6.610 -7.018 -2.050 1.00 91.94 100 GLU A C 1
ATOM 821 O O . GLU A 1 100 ? 7.111 -7.476 -1.018 1.00 91.94 100 GLU A O 1
ATOM 826 N N . TYR A 1 101 ? 5.650 -6.109 -2.025 1.00 95.75 101 TYR A N 1
ATOM 827 C CA . TYR A 1 101 ? 5.129 -5.521 -0.806 1.00 95.75 101 TYR A CA 1
ATOM 828 C C . TYR A 1 101 ? 3.646 -5.822 -0.691 1.00 95.75 101 TYR A C 1
ATOM 830 O O . TYR A 1 101 ? 2.925 -5.844 -1.685 1.00 95.75 101 TYR A O 1
ATOM 838 N N . ILE A 1 102 ? 3.175 -5.997 0.537 1.00 97.81 102 ILE A N 1
ATOM 839 C CA . ILE A 1 102 ? 1.750 -6.064 0.841 1.00 97.81 102 ILE A CA 1
ATOM 840 C C . ILE A 1 102 ? 1.470 -4.983 1.874 1.00 97.81 102 ILE A C 1
ATOM 842 O O . ILE A 1 102 ? 1.950 -5.058 3.003 1.00 97.81 102 ILE A O 1
ATOM 846 N N . ILE A 1 103 ? 0.709 -3.963 1.488 1.00 98.25 103 ILE A N 1
ATOM 847 C CA . ILE A 1 103 ? 0.362 -2.848 2.372 1.00 98.25 103 ILE A CA 1
ATOM 848 C C . ILE A 1 103 ? -0.974 -3.156 3.045 1.00 98.25 103 ILE A C 1
ATOM 850 O O . ILE A 1 103 ? -1.967 -3.405 2.358 1.00 98.25 103 ILE A O 1
ATOM 854 N N . ALA A 1 104 ? -1.006 -3.105 4.377 1.00 98.44 104 ALA A N 1
ATOM 855 C CA . ALA A 1 104 ? -2.202 -3.364 5.167 1.00 98.44 104 ALA A CA 1
ATOM 856 C C . ALA A 1 104 ? -2.728 -2.106 5.871 1.00 98.44 104 ALA A C 1
ATOM 858 O O . ALA A 1 104 ? -1.980 -1.350 6.498 1.00 98.44 104 ALA A O 1
ATOM 859 N N . PHE A 1 105 ? -4.043 -1.909 5.790 1.00 98.56 105 PHE A N 1
ATOM 860 C CA . PHE A 1 105 ? -4.786 -0.892 6.535 1.00 98.56 105 PHE A CA 1
ATOM 861 C C . PHE A 1 105 ? -6.023 -1.507 7.170 1.00 98.56 105 PHE A C 1
ATOM 863 O O . PHE A 1 105 ? -6.625 -2.434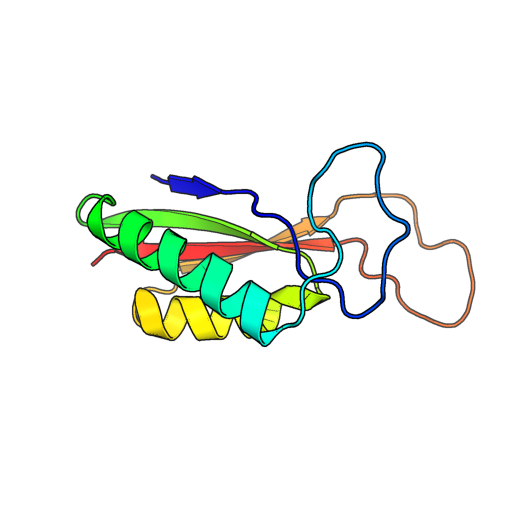 6.629 1.00 98.56 105 PHE A O 1
ATOM 870 N N . GLU A 1 106 ? -6.438 -0.953 8.296 1.00 97.94 106 GLU A N 1
ATOM 871 C CA . GLU A 1 106 ? -7.718 -1.264 8.921 1.00 97.94 106 GLU A CA 1
ATOM 872 C C . GLU A 1 106 ? -8.754 -0.165 8.655 1.00 97.94 106 GLU A C 1
ATOM 874 O O . GLU A 1 106 ? -8.428 0.970 8.305 1.00 97.94 106 GLU A O 1
ATOM 879 N N . LYS A 1 107 ? -10.034 -0.502 8.802 1.00 96.25 107 LYS A N 1
ATOM 880 C CA . LYS A 1 107 ? -11.124 0.470 8.859 1.00 96.25 107 LYS A CA 1
ATOM 881 C C . LYS A 1 107 ? -11.569 0.604 10.304 1.00 96.25 107 LYS A C 1
ATOM 883 O O . LYS A 1 107 ? -12.262 -0.276 10.810 1.00 96.25 107 LYS A O 1
ATOM 888 N N . LYS A 1 108 ? -11.178 1.710 10.927 1.00 88.12 108 LYS A N 1
ATOM 889 C CA . LYS A 1 108 ? -11.788 2.187 12.169 1.00 88.12 108 LYS A CA 1
ATOM 890 C C . LYS A 1 108 ? -13.014 3.034 11.858 1.00 88.12 108 LYS A C 1
ATOM 892 O O . LYS A 1 108 ? -12.957 3.794 10.861 1.00 88.12 108 LYS A O 1
#

Secondary structure (DSSP, 8-state):
-EEE-PPPP-SSPPPPPSSS------HHHHHHHHHHHHHHHHHHSPTT-EEEEEE-HHHHHHHHHHHHHHH-GGGEEEEEEEE---S---SSSS----EEEEEEEE--

Foldseek 3Di:
DAEDEDQEADPDDDDDDPDPDDNHDDPVRVLVVVLVVLLVVLVPADAFGKYKYKYAPVCVVVVLVSCCVRQNPVQWDDKDKDQQDPDDPPDDDDDDRSIIIITMGTHD

InterPro domains:
  IPR002941 DNA methylase N-4/N-6 [PF01555] (1-108)
  IPR029063 S-adenosyl-L-methionine-dependent methyltransferase superfamily [G3DSA:3.40.50.150] (1-108)
  IPR029063 S-adenosyl-L-methionine-dependent methyltransferase superfamily [SSF53335] (1-107)

Sequence (108 aa):
MIYIDPPYYFNETKPTDTFNYNSNFKLSSWLLFMKNRLEVARELLAPNGTILVSINESGNAYLKILMNEIFNKENFVETFIWKNTDNPDSLSKKSRASVEYIIAFEKK

Organism: NCBI:txid375432

pLDDT: mean 88.13, std 14.17, range [52.25, 98.62]

Radius of gyration: 15.26 Å; chains: 1; bounding box: 44×27×37 Å